Protein AF-A0A399EFF2-F1 (afdb_monomer)

Solvent-accessible surface area (backbone atoms only — not comparable to full-atom values): 6085 Å² total; per-residue (Å²): 109,69,69,62,49,58,54,42,32,74,74,69,67,53,76,82,76,47,75,67,51,52,51,50,52,52,50,36,36,52,52,14,25,51,48,13,40,55,48,14,71,79,56,47,36,68,76,64,93,51,70,68,56,54,53,51,49,52,68,50,39,54,59,28,32,56,49,13,44,51,50,22,64,75,65,75,45,66,76,63,41,35,50,43,12,24,53,27,16,56,60,36,21,65,74,38,64,47,76,76,78,94,76,82,88,79,83,81,129

Mean predicted aligned error: 9.52 Å

Secondary structure (DSSP, 8-state):
-HHHHHHHHHHH-PPPPPHHHHHHHHHHHHHHHHHHHHHHHHSPBPSS-SHHHHHHHHHHHHHHHHHHHHHHHHTT--TTHHHHHHHHHHHHHTTSBPPP---------

Foldseek 3Di:
DVVVCVVCCVPPVDDDQDPVNVVLLVVLLVQLLVLLLVLCVVVPAEPDDDPSNVVSLVVQQVVQLVVQVVSCVVVVDDPVSSVSSSVSSVVNNNPGHDDPPPPPPDPDD

Radius of gyration: 19.0 Å; Cα cont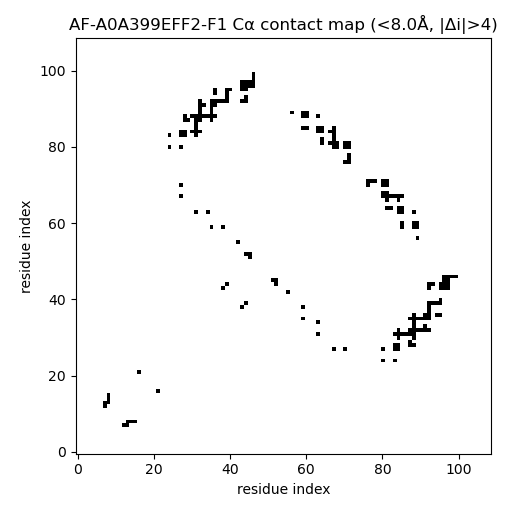acts (8 Å, |Δi|>4): 111; chains: 1; bounding box: 52×31×56 Å

Structure (mmCIF, N/CA/C/O backbone):
data_AF-A0A399EFF2-F1
#
_entry.id   AF-A0A399EFF2-F1
#
loop_
_atom_site.group_PDB
_atom_site.id
_atom_site.type_symbol
_atom_site.label_atom_id
_atom_site.label_alt_id
_atom_site.label_comp_id
_atom_site.label_asym_id
_atom_site.label_entity_id
_atom_site.label_seq_i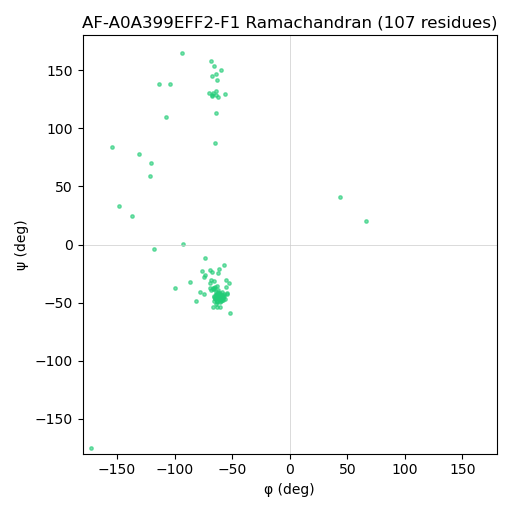d
_ato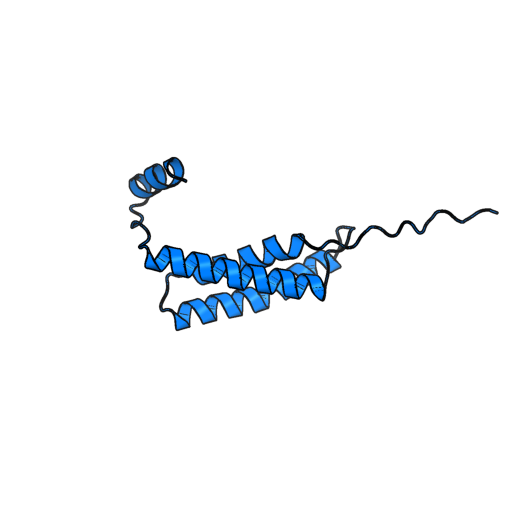m_site.pdbx_PDB_ins_code
_atom_site.Cartn_x
_atom_site.Cartn_y
_atom_site.Cartn_z
_atom_site.occupancy
_atom_site.B_iso_or_equiv
_atom_site.auth_seq_id
_atom_site.auth_comp_id
_atom_site.auth_asym_id
_atom_site.auth_atom_id
_atom_site.pdbx_PDB_model_num
ATOM 1 N N . MET A 1 1 ? 2.325 14.327 -12.962 1.00 59.16 1 MET A N 1
ATOM 2 C CA . MET A 1 1 ? 3.061 13.126 -13.420 1.00 59.16 1 MET A CA 1
ATOM 3 C C . MET A 1 1 ? 4.166 13.474 -14.403 1.00 59.16 1 MET A C 1
ATOM 5 O O . MET A 1 1 ? 5.306 13.231 -14.046 1.00 59.16 1 MET A O 1
ATOM 9 N N . PHE A 1 2 ? 3.875 14.109 -15.548 1.00 65.31 2 PHE A N 1
ATOM 10 C CA . PHE A 1 2 ? 4.895 14.501 -16.539 1.00 65.31 2 PHE A CA 1
ATOM 11 C C . PHE A 1 2 ? 6.057 15.296 -15.920 1.00 65.31 2 PHE A C 1
ATOM 13 O O . PHE A 1 2 ? 7.169 14.795 -15.893 1.00 65.31 2 PHE A O 1
ATOM 20 N N . LEU A 1 3 ? 5.779 16.446 -15.287 1.00 69.31 3 LEU A N 1
ATOM 21 C CA . LEU A 1 3 ? 6.816 17.307 -14.693 1.00 69.31 3 LEU A CA 1
ATOM 22 C C . LEU A 1 3 ? 7.701 16.600 -13.647 1.00 69.31 3 LEU A C 1
ATOM 24 O O . LEU A 1 3 ? 8.912 16.767 -13.651 1.00 69.31 3 LEU A O 1
ATOM 28 N N . PHE A 1 4 ? 7.098 15.794 -12.766 1.00 71.50 4 PHE A N 1
ATOM 29 C CA . PHE A 1 4 ? 7.820 15.023 -11.746 1.00 71.50 4 PHE A CA 1
ATOM 30 C C . PHE A 1 4 ? 8.785 14.014 -12.383 1.00 71.50 4 PHE A C 1
ATOM 32 O O . PHE A 1 4 ? 9.910 13.855 -11.918 1.00 71.50 4 PHE A O 1
ATOM 39 N N . TYR A 1 5 ? 8.361 13.373 -13.476 1.00 65.12 5 TYR A N 1
ATOM 40 C CA . TYR A 1 5 ? 9.160 12.379 -14.185 1.00 65.12 5 TYR A CA 1
ATOM 41 C C . TYR A 1 5 ? 10.288 13.005 -14.993 1.00 65.12 5 TYR A C 1
ATOM 43 O O . TYR A 1 5 ? 11.404 12.499 -14.955 1.00 65.12 5 TYR A O 1
ATOM 51 N N . THR A 1 6 ? 10.025 14.111 -15.694 1.00 68.81 6 THR A N 1
ATOM 52 C CA . THR A 1 6 ? 11.059 14.806 -16.467 1.00 68.81 6 THR A CA 1
ATOM 53 C C . THR A 1 6 ? 12.143 15.326 -15.531 1.00 68.81 6 THR A C 1
ATOM 55 O O . THR A 1 6 ? 13.323 15.090 -15.759 1.00 68.81 6 THR A O 1
ATOM 58 N N . VAL A 1 7 ? 11.752 15.953 -14.421 1.00 75.62 7 VAL A N 1
ATOM 59 C CA . VAL A 1 7 ? 12.705 16.462 -13.428 1.00 75.62 7 VAL A CA 1
ATOM 60 C C . VAL A 1 7 ? 13.473 15.317 -12.756 1.00 75.62 7 VAL A C 1
ATOM 62 O O . VAL A 1 7 ? 14.694 15.383 -12.665 1.00 75.62 7 VAL A O 1
ATOM 65 N N . GLY A 1 8 ? 12.796 14.239 -12.347 1.00 68.31 8 GLY A N 1
ATOM 66 C CA . GLY A 1 8 ? 13.443 13.076 -11.733 1.00 68.31 8 GLY A CA 1
ATOM 67 C C . GLY A 1 8 ? 14.412 12.358 -12.674 1.00 68.31 8 GLY A C 1
ATOM 68 O O . GLY A 1 8 ? 15.559 12.142 -12.311 1.00 68.31 8 GLY A O 1
ATOM 69 N N . HIS A 1 9 ? 13.997 12.056 -1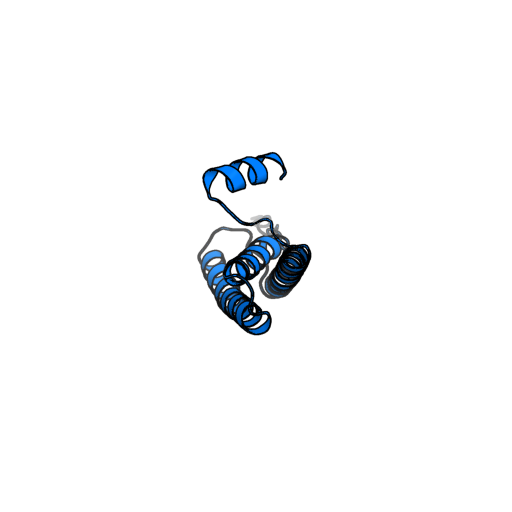3.907 1.00 70.31 9 HIS A N 1
ATOM 70 C CA . HIS A 1 9 ? 14.824 11.364 -14.901 1.00 70.31 9 HIS A CA 1
ATOM 71 C C . HIS A 1 9 ? 16.147 12.095 -15.166 1.00 70.31 9 HIS A C 1
ATOM 73 O O . HIS A 1 9 ? 17.207 11.473 -15.135 1.00 70.31 9 HIS A O 1
ATOM 79 N N . TYR A 1 10 ? 16.092 13.417 -15.363 1.00 69.94 10 TYR A N 1
ATOM 80 C CA . TYR A 1 10 ? 17.288 14.217 -15.631 1.00 69.94 10 TYR A CA 1
ATOM 81 C C . TYR A 1 10 ? 18.158 14.453 -14.388 1.00 69.94 10 TYR A C 1
ATOM 83 O O . TYR A 1 10 ? 19.368 14.605 -14.533 1.00 69.94 10 TYR A O 1
ATOM 91 N N . LEU A 1 11 ? 17.584 14.463 -13.178 1.00 75.94 11 LEU A N 1
ATOM 92 C CA . LEU A 1 11 ? 18.349 14.671 -11.940 1.00 75.94 11 LEU A CA 1
ATOM 93 C C . LEU A 1 11 ? 18.941 13.383 -11.353 1.00 75.94 11 LEU A C 1
ATOM 95 O O . LEU A 1 11 ? 20.000 13.439 -10.734 1.00 75.94 11 LEU A O 1
ATOM 99 N N . THR A 1 12 ? 18.276 12.235 -11.506 1.00 71.38 12 THR A N 1
ATOM 100 C CA . THR A 1 12 ? 18.664 10.975 -10.841 1.00 71.38 12 THR A CA 1
ATOM 101 C C . THR A 1 12 ? 19.046 9.856 -11.806 1.00 71.38 12 THR A C 1
ATOM 103 O O . THR A 1 12 ? 19.443 8.781 -11.357 1.00 71.38 12 THR A O 1
ATOM 106 N N . GLY A 1 13 ? 18.931 10.076 -13.121 1.00 66.50 13 GLY A N 1
ATOM 107 C CA . GLY A 1 13 ? 19.223 9.062 -14.138 1.00 66.50 13 GLY A CA 1
ATOM 108 C C . GLY A 1 13 ? 18.254 7.878 -14.110 1.00 66.50 13 GLY A C 1
ATOM 109 O O . GLY A 1 13 ? 18.588 6.793 -14.584 1.00 66.50 13 GLY A O 1
ATOM 110 N N . TRP A 1 14 ? 17.068 8.046 -13.518 1.00 69.31 14 TRP A N 1
ATOM 111 C CA . TRP A 1 14 ? 16.120 6.948 -13.357 1.00 69.31 14 TRP A CA 1
ATOM 112 C C . TRP A 1 14 ? 15.614 6.423 -14.703 1.00 69.31 14 TRP A C 1
ATOM 114 O O . TRP A 1 14 ? 15.126 7.214 -15.511 1.00 69.31 14 TRP A O 1
ATOM 124 N N . PRO A 1 15 ? 15.675 5.103 -14.956 1.00 70.69 15 PRO A N 1
ATOM 125 C CA . PRO A 1 15 ? 15.174 4.533 -16.197 1.00 70.69 15 PRO A CA 1
ATOM 126 C C . PRO A 1 15 ? 13.662 4.744 -16.314 1.00 70.69 15 PRO A C 1
ATOM 128 O O . PRO A 1 15 ? 12.935 4.723 -15.319 1.00 70.69 15 PRO A O 1
ATOM 131 N N . PHE A 1 16 ? 13.184 4.932 -17.545 1.00 70.69 16 PHE A N 1
ATOM 132 C CA . PHE A 1 16 ? 11.749 5.002 -17.798 1.00 70.69 16 PHE A CA 1
ATOM 133 C C . PHE A 1 16 ? 11.101 3.648 -17.458 1.00 70.69 16 PHE A C 1
ATOM 135 O O . PHE A 1 16 ? 11.615 2.611 -17.886 1.00 70.69 16 PHE A O 1
ATOM 142 N N . PRO A 1 17 ? 9.988 3.628 -16.703 1.00 75.31 17 PRO A N 1
ATOM 143 C CA . PRO A 1 17 ? 9.327 2.401 -16.309 1.00 75.31 17 PRO A CA 1
ATOM 144 C C . PRO A 1 17 ? 8.740 1.777 -17.566 1.00 75.31 17 PRO A C 1
ATOM 146 O O . PRO A 1 17 ? 8.045 2.441 -18.343 1.00 75.31 17 PRO A O 1
ATOM 149 N N . THR A 1 18 ? 9.031 0.501 -17.782 1.00 84.25 18 THR A N 1
ATOM 150 C CA . THR A 1 18 ? 8.486 -0.205 -18.937 1.00 84.25 18 THR A CA 1
ATOM 151 C C . THR A 1 18 ? 6.970 -0.373 -18.771 1.00 84.25 18 THR A C 1
ATOM 153 O O . THR A 1 18 ? 6.466 -0.366 -17.642 1.00 84.25 18 THR A O 1
ATOM 156 N N . PRO A 1 19 ? 6.200 -0.577 -19.856 1.00 85.12 19 PRO A N 1
ATOM 157 C CA . PRO A 1 19 ? 4.773 -0.891 -19.740 1.00 85.12 19 PRO A CA 1
ATOM 158 C C . PRO A 1 19 ? 4.493 -2.078 -18.803 1.00 85.12 19 PRO A C 1
ATOM 160 O O . PRO A 1 19 ? 3.496 -2.089 -18.083 1.00 85.12 19 PRO A O 1
ATOM 163 N N . LEU A 1 20 ? 5.411 -3.049 -18.756 1.00 85.62 20 LEU A N 1
ATOM 164 C CA . LEU A 1 20 ? 5.340 -4.180 -17.837 1.00 85.62 20 LEU A CA 1
ATOM 165 C C . LEU A 1 20 ? 5.508 -3.751 -16.371 1.00 85.62 20 LEU A C 1
ATOM 167 O O . LEU A 1 20 ? 4.807 -4.265 -15.502 1.00 85.62 20 LEU A O 1
ATOM 171 N N . ASP A 1 21 ? 6.387 -2.791 -16.083 1.00 83.88 21 ASP A N 1
ATOM 172 C CA . ASP A 1 21 ? 6.547 -2.246 -14.731 1.00 83.88 21 ASP A CA 1
ATOM 173 C C . ASP A 1 21 ? 5.305 -1.480 -14.286 1.00 83.88 21 ASP A C 1
ATOM 175 O O . ASP A 1 21 ? 4.881 -1.619 -13.141 1.00 83.88 21 ASP A O 1
ATOM 179 N N . LEU A 1 22 ? 4.660 -0.745 -15.195 1.00 87.00 22 LEU A N 1
ATOM 180 C CA . LEU A 1 22 ? 3.382 -0.092 -14.910 1.00 87.00 22 LEU A CA 1
ATOM 181 C C . LEU A 1 22 ? 2.291 -1.113 -14.561 1.00 87.00 22 LEU A C 1
ATOM 183 O O . LEU A 1 22 ? 1.564 -0.910 -13.589 1.00 87.00 22 LEU A O 1
ATOM 187 N N . LEU A 1 23 ? 2.209 -2.231 -15.291 1.00 88.75 23 LEU A N 1
ATOM 188 C CA . LEU A 1 23 ? 1.279 -3.321 -14.973 1.00 88.75 23 LEU A CA 1
ATOM 189 C C . LEU A 1 23 ? 1.588 -3.965 -13.617 1.00 88.75 23 LEU A C 1
ATOM 191 O O . LEU A 1 23 ? 0.674 -4.197 -12.823 1.00 88.75 23 LEU A O 1
ATOM 195 N N . ARG A 1 24 ? 2.868 -4.204 -13.311 1.00 87.75 24 ARG A N 1
ATOM 196 C CA . ARG A 1 24 ? 3.301 -4.724 -12.004 1.00 87.75 24 ARG A CA 1
ATOM 197 C C . ARG A 1 24 ? 2.914 -3.769 -10.877 1.00 87.75 24 ARG A C 1
ATOM 199 O O . ARG A 1 24 ? 2.317 -4.205 -9.897 1.00 87.75 24 ARG A O 1
ATOM 206 N N . ILE A 1 25 ? 3.169 -2.472 -11.034 1.00 88.94 25 ILE A N 1
ATOM 207 C CA . ILE A 1 25 ? 2.777 -1.445 -10.060 1.00 88.94 25 ILE A CA 1
ATOM 208 C C . ILE A 1 25 ? 1.257 -1.426 -9.890 1.00 88.94 25 ILE A C 1
ATOM 210 O O . ILE A 1 25 ? 0.778 -1.474 -8.760 1.00 88.94 25 ILE A O 1
ATOM 214 N N . ALA A 1 26 ? 0.494 -1.415 -10.986 1.00 90.88 26 ALA A N 1
ATOM 215 C CA . ALA A 1 26 ? -0.965 -1.435 -10.935 1.00 90.88 26 ALA A CA 1
ATOM 216 C C . ALA A 1 26 ? -1.485 -2.672 -10.186 1.00 90.88 26 ALA A C 1
ATOM 218 O O . ALA A 1 26 ? -2.308 -2.541 -9.281 1.00 90.88 26 ALA A O 1
ATOM 219 N N . SER A 1 27 ? -0.952 -3.861 -10.486 1.00 91.06 27 SER A N 1
ATOM 220 C CA . SER A 1 27 ? -1.314 -5.087 -9.768 1.00 91.06 27 SER A CA 1
ATOM 221 C C . SER A 1 27 ? -0.968 -5.017 -8.278 1.00 91.06 27 SER A C 1
ATOM 223 O O . SER A 1 27 ? -1.797 -5.374 -7.447 1.00 91.06 27 SER A O 1
ATOM 225 N N . ALA A 1 28 ? 0.201 -4.485 -7.914 1.00 91.69 28 ALA A N 1
ATOM 226 C CA . ALA A 1 28 ? 0.620 -4.343 -6.524 1.00 91.69 28 ALA A CA 1
ATOM 227 C C . ALA A 1 28 ? -0.263 -3.353 -5.754 1.00 91.69 28 ALA A C 1
ATOM 229 O O . ALA A 1 28 ? -0.612 -3.601 -4.599 1.00 91.69 28 ALA A O 1
ATOM 230 N N . VAL A 1 29 ? -0.679 -2.262 -6.404 1.00 93.88 29 VAL A N 1
ATOM 231 C CA . VAL A 1 29 ? -1.635 -1.305 -5.839 1.00 93.88 29 VAL A CA 1
ATOM 232 C C . VAL A 1 29 ? -2.986 -1.973 -5.608 1.00 93.88 29 VAL A C 1
ATOM 234 O O . VAL A 1 29 ? -3.533 -1.815 -4.519 1.00 93.88 29 VAL A O 1
ATOM 237 N N . LEU A 1 30 ? -3.502 -2.744 -6.571 1.00 95.00 30 LEU A N 1
ATOM 238 C CA . LEU A 1 30 ? -4.774 -3.461 -6.427 1.00 95.00 30 LEU A CA 1
ATOM 239 C C . LEU A 1 30 ? -4.715 -4.523 -5.326 1.00 95.00 30 LEU A C 1
ATOM 241 O O . LEU A 1 30 ? -5.631 -4.602 -4.511 1.00 95.00 30 LEU A O 1
ATOM 245 N N . VAL A 1 31 ? -3.632 -5.297 -5.259 1.00 94.38 31 VAL A N 1
ATOM 246 C CA . VAL A 1 31 ? -3.423 -6.321 -4.225 1.00 94.38 31 VAL A CA 1
ATOM 247 C C . VAL A 1 31 ? -3.317 -5.684 -2.841 1.00 94.38 31 VAL A C 1
ATOM 249 O O . VAL A 1 31 ? -4.048 -6.072 -1.931 1.00 94.38 31 VAL A O 1
ATOM 252 N N . GLY 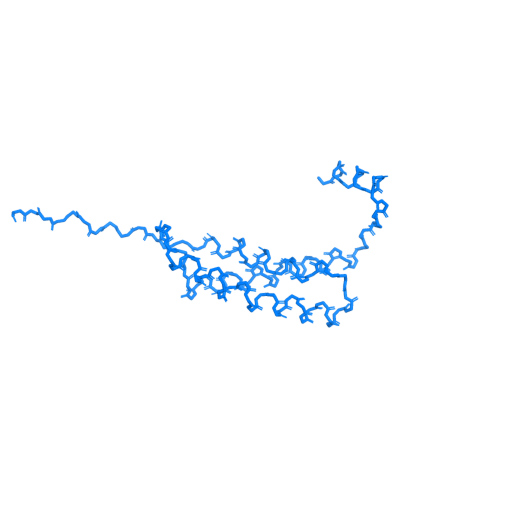A 1 32 ? -2.459 -4.671 -2.682 1.00 94.94 32 GLY A N 1
ATOM 253 C CA . GLY A 1 32 ? -2.329 -3.941 -1.422 1.00 94.94 32 GLY A CA 1
ATOM 254 C C . GLY A 1 32 ? -3.646 -3.278 -1.021 1.00 94.94 32 GLY A C 1
ATOM 255 O O . GLY A 1 32 ? -4.106 -3.439 0.104 1.00 94.94 32 GLY A O 1
ATOM 256 N N . GLY A 1 33 ? -4.307 -2.614 -1.967 1.00 95.19 33 GLY A N 1
ATOM 257 C CA . GLY A 1 33 ? -5.585 -1.940 -1.757 1.00 95.19 33 GLY A CA 1
ATOM 258 C C . GLY A 1 33 ? -6.690 -2.904 -1.328 1.00 95.19 33 GLY A C 1
ATOM 259 O O . GLY A 1 33 ? -7.391 -2.666 -0.347 1.00 95.19 33 GLY A O 1
ATOM 260 N N . GLY A 1 34 ? -6.809 -4.038 -2.019 1.00 95.75 34 GLY A N 1
ATOM 261 C CA . GLY A 1 34 ? -7.757 -5.096 -1.680 1.00 95.75 34 GLY A CA 1
ATOM 262 C C . GLY A 1 34 ? -7.500 -5.680 -0.292 1.00 95.75 34 GLY A C 1
ATOM 263 O O . GLY A 1 34 ? -8.435 -5.846 0.490 1.00 95.75 34 GLY A O 1
ATOM 264 N N . MET A 1 35 ? -6.233 -5.914 0.055 1.00 95.00 35 MET A N 1
ATOM 265 C CA . MET A 1 35 ? -5.844 -6.368 1.388 1.00 95.00 35 MET A CA 1
ATOM 266 C C . MET A 1 35 ? -6.214 -5.349 2.474 1.00 95.00 35 MET A C 1
ATOM 268 O O . MET A 1 35 ? -6.772 -5.732 3.502 1.00 95.00 35 MET A O 1
ATOM 272 N N . GLY A 1 36 ? -5.939 -4.062 2.260 1.00 93.88 36 GLY A N 1
ATOM 273 C CA . GLY A 1 36 ? -6.270 -3.008 3.219 1.00 93.88 36 GLY A CA 1
ATOM 274 C C . GLY A 1 36 ? -7.775 -2.815 3.406 1.00 93.88 36 GLY A C 1
ATOM 275 O O . GLY A 1 36 ? -8.231 -2.639 4.539 1.00 93.88 36 GLY A O 1
ATOM 276 N N . LEU A 1 37 ? -8.559 -2.931 2.330 1.00 93.75 37 LEU A N 1
ATOM 277 C CA . LEU A 1 37 ? -10.024 -2.950 2.394 1.00 93.75 37 LEU A CA 1
ATOM 278 C C . LEU A 1 37 ? -10.543 -4.161 3.173 1.00 93.75 37 LEU A C 1
ATOM 280 O O . LEU A 1 37 ? -11.363 -3.996 4.078 1.00 93.75 37 LEU A O 1
ATOM 284 N N . ALA A 1 38 ? -10.046 -5.361 2.860 1.00 93.62 38 ALA A N 1
ATOM 285 C CA . ALA A 1 38 ? -10.420 -6.584 3.563 1.00 93.62 38 ALA A CA 1
ATOM 286 C C . ALA A 1 38 ? -10.085 -6.475 5.055 1.00 93.62 38 ALA A C 1
ATOM 288 O O . ALA A 1 38 ? -10.945 -6.700 5.904 1.00 93.62 38 ALA A O 1
ATOM 289 N N . PHE A 1 39 ? -8.873 -6.026 5.385 1.00 92.44 39 PHE A N 1
ATOM 290 C CA . PHE A 1 39 ? -8.458 -5.793 6.762 1.00 92.44 39 PHE A CA 1
ATOM 291 C C . PHE A 1 39 ? -9.364 -4.780 7.466 1.00 92.44 39 PHE A C 1
ATOM 293 O O . PHE A 1 39 ? -9.797 -5.024 8.587 1.00 92.44 39 PHE A O 1
ATOM 300 N N . SER A 1 40 ? -9.711 -3.671 6.810 1.00 90.38 40 SER A N 1
ATOM 301 C CA . SER A 1 40 ? -10.586 -2.656 7.402 1.00 90.38 40 SER A CA 1
ATOM 302 C C . SER A 1 40 ? -12.031 -3.129 7.576 1.00 90.38 40 SER A C 1
ATOM 304 O O . SER A 1 40 ? -12.750 -2.627 8.438 1.00 90.38 40 SER A O 1
ATOM 306 N N . ARG A 1 41 ? -12.464 -4.151 6.827 1.00 88.06 41 ARG A N 1
ATOM 307 C CA . ARG A 1 41 ? -13.752 -4.807 7.074 1.00 88.06 41 ARG A CA 1
ATOM 308 C C . ARG A 1 41 ? -13.753 -5.587 8.389 1.00 88.06 41 ARG A C 1
ATOM 310 O O . ARG A 1 41 ? -14.762 -5.547 9.092 1.00 88.06 41 ARG A O 1
ATOM 317 N N . PHE A 1 42 ? -12.650 -6.262 8.713 1.00 88.69 42 PHE A N 1
ATOM 318 C CA . PHE A 1 42 ? -12.482 -6.996 9.973 1.00 88.69 42 PHE A CA 1
ATOM 319 C C . PHE A 1 42 ? -12.158 -6.065 11.150 1.00 88.69 42 PHE A C 1
ATOM 321 O O . PHE A 1 42 ? -12.703 -6.233 12.239 1.00 88.69 42 PHE A O 1
ATOM 328 N N . TRP A 1 43 ? -11.308 -5.061 10.924 1.00 88.69 43 TRP A N 1
ATOM 329 C CA . TRP A 1 43 ? -10.855 -4.098 11.925 1.00 88.69 43 TRP A CA 1
ATOM 330 C C . TRP A 1 43 ? -10.992 -2.654 11.410 1.00 88.69 43 TRP A C 1
ATOM 332 O O . TRP A 1 43 ? -10.005 -2.026 10.997 1.00 88.69 43 TRP A O 1
ATOM 342 N N . PRO A 1 44 ? -12.215 -2.094 11.421 1.00 87.56 44 PRO A N 1
ATOM 343 C CA . PRO A 1 44 ? -12.464 -0.751 10.908 1.00 87.56 44 PRO A CA 1
ATOM 344 C C . PRO A 1 44 ? -11.768 0.317 11.749 1.00 87.56 44 PRO A C 1
ATOM 346 O O . PRO A 1 44 ? -11.489 0.114 12.936 1.00 87.56 44 PRO A O 1
ATOM 349 N N . LEU A 1 45 ? -11.468 1.456 11.120 1.00 84.62 45 LEU A N 1
ATOM 350 C CA . LEU A 1 45 ? -10.704 2.526 11.756 1.00 84.62 45 LEU A CA 1
ATOM 351 C C . LEU A 1 45 ? -11.476 3.081 12.973 1.00 84.62 45 LEU A C 1
ATOM 353 O O . LEU A 1 45 ? -12.645 3.452 12.817 1.00 84.62 45 LEU A O 1
ATOM 357 N N . PRO A 1 46 ? -10.859 3.142 14.168 1.00 83.81 46 PRO A N 1
ATOM 358 C CA . PRO A 1 46 ? -11.502 3.725 15.338 1.00 83.81 46 PRO A CA 1
ATOM 359 C C . PRO A 1 46 ? -11.696 5.242 15.146 1.00 83.81 46 PRO A C 1
ATOM 361 O O . PRO A 1 46 ? -10.844 5.893 14.534 1.00 83.81 46 PRO A O 1
ATOM 364 N N . PRO A 1 47 ? -12.792 5.822 15.670 1.00 80.06 47 PRO A N 1
ATOM 365 C CA . PRO A 1 47 ? -13.112 7.239 15.485 1.00 80.06 47 PRO A CA 1
ATOM 366 C C . PRO A 1 47 ? -12.202 8.157 16.311 1.00 80.06 47 PRO A C 1
ATOM 368 O O . PRO A 1 47 ? -11.981 9.306 15.939 1.00 80.06 47 PRO A O 1
ATOM 371 N N . GLN A 1 48 ? -11.655 7.654 17.421 1.00 83.44 48 GLN A N 1
ATOM 372 C CA . GLN A 1 48 ? -10.734 8.392 18.276 1.00 83.44 48 GLN A CA 1
ATOM 373 C C . GLN A 1 48 ? -9.292 7.910 18.058 1.00 83.44 48 GLN A C 1
ATOM 375 O O . GLN A 1 48 ? -9.051 6.702 17.955 1.00 83.44 48 GLN A O 1
ATOM 380 N N . PRO A 1 49 ? -8.310 8.825 17.992 1.00 79.44 49 PRO A N 1
ATOM 381 C CA . PRO A 1 49 ? -6.907 8.442 17.993 1.00 79.44 49 PRO A CA 1
ATOM 382 C C . PRO A 1 49 ? -6.539 7.825 19.350 1.00 79.44 49 PRO A C 1
ATOM 384 O O . PRO A 1 49 ? -6.820 8.394 20.399 1.00 79.44 49 PRO A O 1
ATOM 387 N N . GLY A 1 50 ? -5.896 6.658 19.330 1.00 88.06 50 GLY A N 1
ATOM 388 C CA . GLY A 1 50 ? -5.482 5.942 20.535 1.00 88.06 50 GLY A CA 1
ATOM 389 C C . GLY A 1 50 ? -4.609 4.732 20.211 1.00 88.06 50 GLY A C 1
ATOM 390 O O . GLY A 1 50 ? -4.281 4.490 19.045 1.00 88.06 50 GLY A O 1
ATOM 391 N N . PHE A 1 51 ? -4.257 3.953 21.236 1.00 89.19 51 PHE A N 1
ATOM 392 C CA . PHE A 1 51 ? -3.405 2.765 21.093 1.00 89.19 51 PHE A CA 1
ATOM 393 C C . PHE A 1 51 ? -3.945 1.758 20.071 1.00 89.19 51 PHE A C 1
ATOM 395 O O . PHE A 1 51 ? -3.165 1.210 19.296 1.00 89.19 51 PHE A O 1
ATOM 402 N N . GLU A 1 52 ? -5.267 1.577 19.984 1.00 88.81 52 GLU A N 1
ATOM 403 C CA . GLU A 1 52 ? -5.893 0.708 18.977 1.00 88.81 52 GLU A CA 1
ATOM 404 C C . GLU A 1 52 ? -5.461 1.079 17.550 1.00 88.81 52 GLU A C 1
ATOM 406 O O . GLU A 1 52 ? -5.133 0.202 16.753 1.00 88.81 52 GLU A O 1
ATOM 411 N N . ARG A 1 53 ? -5.380 2.378 17.227 1.00 86.19 53 ARG A N 1
ATOM 412 C CA . ARG A 1 53 ? -4.960 2.847 15.899 1.00 86.19 53 ARG A CA 1
ATOM 413 C C . ARG A 1 53 ? -3.505 2.486 15.603 1.00 86.19 53 ARG A C 1
ATOM 415 O O . ARG A 1 53 ? -3.190 2.152 14.465 1.00 86.19 53 ARG A O 1
ATOM 422 N N . ILE A 1 54 ? -2.640 2.539 16.615 1.00 89.12 54 ILE A N 1
ATOM 423 C CA . ILE A 1 54 ? -1.222 2.184 16.500 1.00 89.12 54 ILE A CA 1
ATOM 424 C C . ILE A 1 54 ? -1.093 0.685 16.224 1.00 89.12 54 ILE A C 1
ATOM 426 O O . ILE A 1 54 ? -0.511 0.299 15.211 1.00 89.12 54 ILE A O 1
ATOM 430 N N . PHE A 1 55 ? -1.703 -0.158 17.062 1.00 91.50 55 PHE A N 1
ATOM 431 C CA . PHE A 1 55 ? -1.688 -1.611 16.872 1.00 91.50 55 PHE A CA 1
ATOM 432 C C . PHE A 1 55 ? -2.267 -2.008 15.518 1.00 91.50 55 PHE A C 1
ATOM 434 O O . PHE A 1 55 ? -1.659 -2.796 14.800 1.00 91.50 55 PHE A O 1
ATOM 441 N N . ARG A 1 56 ? -3.383 -1.396 15.117 1.00 91.69 56 ARG A N 1
ATOM 442 C CA . ARG A 1 56 ? -3.995 -1.616 13.806 1.00 91.69 56 ARG A CA 1
ATOM 443 C C . ARG A 1 56 ? -3.012 -1.377 12.656 1.00 91.69 56 ARG A C 1
ATOM 445 O O . ARG A 1 56 ? -2.985 -2.165 11.718 1.00 91.69 56 ARG A O 1
ATOM 452 N N . ILE A 1 57 ? -2.203 -0.317 12.724 1.00 90.75 57 ILE A N 1
ATOM 453 C CA . ILE A 1 57 ? -1.179 -0.031 11.708 1.00 90.75 57 ILE A CA 1
ATOM 454 C C . ILE A 1 57 ? -0.107 -1.124 11.707 1.00 90.75 57 ILE A C 1
ATOM 456 O O . ILE A 1 57 ? 0.210 -1.638 10.638 1.00 90.75 57 ILE A O 1
ATOM 460 N N . PHE A 1 58 ? 0.409 -1.526 12.871 1.00 91.94 58 PHE A N 1
ATOM 461 C CA . PHE A 1 58 ? 1.401 -2.604 12.955 1.00 91.94 58 PHE A CA 1
ATOM 462 C C . PHE A 1 58 ? 0.867 -3.928 12.390 1.00 91.94 58 PHE A C 1
ATOM 464 O O . PHE A 1 58 ? 1.516 -4.535 11.540 1.00 91.94 58 PHE A O 1
ATOM 471 N N . PHE A 1 59 ? -0.336 -4.339 12.794 1.00 94.06 59 PHE A N 1
ATOM 472 C CA . PHE A 1 59 ? -0.963 -5.580 12.330 1.00 94.06 59 PHE A CA 1
ATOM 473 C C . PHE A 1 59 ? -1.358 -5.557 10.853 1.00 94.06 59 PHE A C 1
ATOM 475 O O . PHE A 1 59 ? -1.455 -6.618 10.247 1.00 94.06 59 PHE A O 1
ATOM 482 N N . LEU A 1 60 ? -1.568 -4.380 10.263 1.00 93.44 60 LEU A N 1
ATOM 483 C CA . LEU A 1 60 ? -1.805 -4.242 8.829 1.00 93.44 60 LEU A CA 1
ATOM 484 C C . LEU A 1 60 ? -0.497 -4.257 8.031 1.00 93.44 60 LEU A C 1
ATOM 486 O O . LEU A 1 60 ? -0.383 -4.967 7.033 1.00 93.44 60 LEU A O 1
ATOM 490 N N . LEU A 1 61 ? 0.484 -3.456 8.452 1.00 93.94 61 LEU A N 1
ATOM 491 C CA . LEU A 1 61 ? 1.722 -3.264 7.701 1.00 93.94 61 LEU A CA 1
ATOM 492 C C . LEU A 1 61 ? 2.586 -4.519 7.693 1.00 93.94 61 LEU A C 1
ATOM 494 O O . LEU A 1 61 ? 3.187 -4.816 6.668 1.00 93.94 61 LEU A O 1
ATOM 498 N N . LEU A 1 62 ? 2.639 -5.270 8.793 1.00 94.00 62 LEU A N 1
ATOM 499 C CA . LEU A 1 62 ? 3.489 -6.456 8.900 1.00 94.00 62 LEU A CA 1
ATOM 500 C C . LEU A 1 62 ? 3.139 -7.540 7.858 1.00 94.00 62 LEU A C 1
ATOM 502 O O . LEU A 1 62 ? 4.018 -7.911 7.079 1.00 94.00 62 LEU A O 1
ATOM 506 N N . PRO A 1 63 ? 1.878 -8.003 7.735 1.00 92.25 63 PRO A N 1
ATOM 507 C CA . PRO A 1 63 ? 1.512 -8.936 6.675 1.00 92.25 63 PRO A CA 1
ATOM 508 C C . PRO A 1 63 ? 1.564 -8.290 5.283 1.00 92.25 63 PRO A C 1
ATOM 510 O O . PRO A 1 63 ? 1.879 -8.980 4.316 1.00 92.25 63 PRO A O 1
ATOM 513 N N . ALA A 1 64 ? 1.311 -6.980 5.152 1.00 93.31 64 ALA A N 1
ATOM 514 C CA . ALA A 1 64 ? 1.394 -6.306 3.855 1.00 93.31 64 ALA A CA 1
ATOM 515 C C . ALA A 1 64 ? 2.843 -6.205 3.345 1.00 93.31 64 ALA A C 1
ATOM 517 O O . ALA A 1 64 ? 3.084 -6.314 2.143 1.00 93.31 64 ALA A O 1
ATOM 518 N N . LEU A 1 65 ? 3.813 -6.053 4.251 1.00 93.44 65 LEU A N 1
ATOM 519 C CA . LEU A 1 65 ? 5.244 -6.110 3.953 1.00 93.44 65 LEU A CA 1
ATOM 520 C C . LEU A 1 65 ? 5.650 -7.510 3.510 1.00 93.44 65 LEU A C 1
ATOM 522 O O . LEU A 1 65 ? 6.279 -7.648 2.464 1.00 93.44 65 LEU A O 1
ATOM 526 N N . VAL A 1 66 ? 5.246 -8.545 4.253 1.00 94.00 66 VAL A N 1
ATOM 527 C CA . VAL A 1 66 ? 5.512 -9.943 3.874 1.00 94.00 66 VAL A CA 1
ATOM 528 C C . VAL A 1 66 ? 4.945 -10.243 2.484 1.00 94.00 66 VAL A C 1
ATOM 530 O O . VAL A 1 66 ? 5.645 -10.805 1.643 1.00 94.00 66 VAL A O 1
ATOM 533 N N . LEU A 1 67 ? 3.715 -9.804 2.206 1.00 92.12 67 LEU A N 1
ATOM 534 C CA . LEU A 1 67 ? 3.091 -9.955 0.894 1.00 92.12 67 LEU A CA 1
ATOM 535 C C . LEU A 1 67 ? 3.854 -9.189 -0.199 1.00 92.12 67 LEU A C 1
ATOM 537 O O . LEU A 1 67 ? 4.127 -9.749 -1.258 1.00 92.12 67 LEU A O 1
ATOM 541 N N . GLY A 1 68 ? 4.237 -7.935 0.059 1.00 90.31 68 GLY A N 1
ATOM 542 C CA . GLY A 1 68 ? 5.010 -7.114 -0.876 1.00 90.31 68 GLY A CA 1
ATOM 543 C C . GLY A 1 68 ? 6.361 -7.735 -1.236 1.00 90.31 68 GLY A C 1
ATOM 544 O O . GLY A 1 68 ? 6.714 -7.796 -2.414 1.00 90.31 68 GLY A O 1
ATOM 545 N N . TYR A 1 69 ? 7.079 -8.262 -0.244 1.00 91.44 69 TYR A N 1
ATOM 546 C CA . TYR A 1 69 ? 8.316 -9.016 -0.461 1.00 91.44 69 TYR A CA 1
ATOM 547 C C . TYR A 1 69 ? 8.074 -10.313 -1.238 1.00 91.44 69 TYR A C 1
ATOM 549 O O . TYR A 1 69 ? 8.819 -10.614 -2.169 1.00 91.44 69 TYR A O 1
ATOM 557 N N . GLY A 1 70 ? 7.017 -11.059 -0.910 1.00 90.50 70 GLY A N 1
ATOM 558 C CA . GLY A 1 70 ? 6.640 -12.269 -1.641 1.00 90.50 70 GLY A CA 1
ATOM 559 C C . GLY A 1 70 ? 6.383 -11.994 -3.125 1.00 90.50 70 GLY A C 1
ATOM 560 O O . GLY A 1 70 ? 6.954 -12.665 -3.983 1.00 90.50 70 GLY A O 1
ATOM 561 N N . LEU A 1 71 ? 5.600 -10.957 -3.443 1.00 86.94 71 LEU A N 1
ATOM 562 C CA . LEU A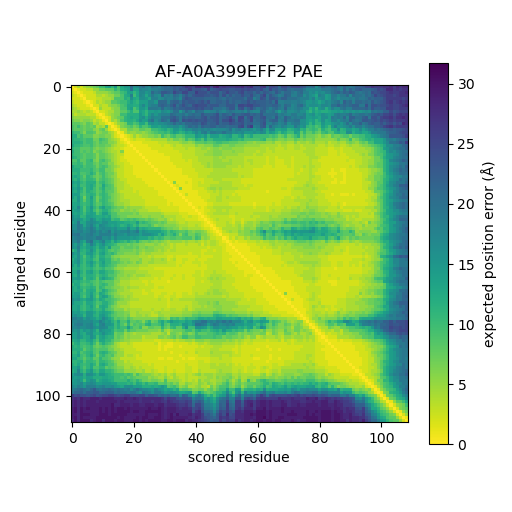 1 71 ? 5.382 -10.524 -4.828 1.00 86.94 71 LEU A CA 1
ATOM 563 C C . LEU A 1 71 ? 6.686 -10.100 -5.511 1.00 86.94 71 LEU A C 1
ATOM 565 O O . LEU A 1 71 ? 6.906 -10.443 -6.672 1.00 86.94 71 LEU A O 1
ATOM 569 N N . GLN A 1 72 ? 7.555 -9.371 -4.810 1.00 89.00 72 GLN A N 1
ATOM 570 C CA . GLN A 1 72 ? 8.839 -8.950 -5.364 1.00 89.00 72 GLN A CA 1
ATOM 571 C C . GLN A 1 72 ? 9.686 -10.152 -5.805 1.00 89.00 72 GLN A C 1
ATOM 573 O O . GLN A 1 72 ? 10.226 -10.136 -6.914 1.00 89.00 72 GLN A O 1
ATOM 578 N N . LEU A 1 73 ? 9.760 -11.194 -4.971 1.00 89.25 73 LEU A N 1
ATOM 579 C CA . LEU A 1 73 ? 10.487 -12.427 -5.281 1.00 89.25 73 LEU A CA 1
ATOM 580 C C . LEU A 1 73 ? 9.846 -13.187 -6.450 1.00 89.25 73 LEU A C 1
ATOM 582 O O . LEU A 1 73 ? 10.551 -13.595 -7.370 1.00 89.25 73 LEU A O 1
ATOM 586 N N . LEU A 1 74 ? 8.515 -13.321 -6.460 1.00 87.50 74 LEU A N 1
ATOM 587 C CA . LEU A 1 74 ? 7.782 -14.032 -7.515 1.00 87.50 74 LEU A CA 1
ATOM 588 C C . LEU A 1 74 ? 7.941 -13.382 -8.892 1.00 87.50 74 LEU A C 1
ATOM 590 O O . LEU A 1 74 ? 8.104 -14.077 -9.892 1.00 87.50 74 LEU A O 1
ATOM 594 N N . PHE A 1 75 ? 7.907 -12.051 -8.956 1.00 82.69 75 PHE A N 1
ATOM 595 C CA . PHE A 1 75 ? 7.986 -11.321 -10.222 1.00 82.69 75 PHE A CA 1
ATOM 596 C C . PHE A 1 75 ? 9.410 -10.922 -10.617 1.00 82.69 75 PHE A C 1
ATOM 598 O O . PHE A 1 75 ? 9.571 -10.272 -11.655 1.00 82.69 75 PHE A O 1
ATOM 605 N N . SER A 1 76 ? 10.422 -11.280 -9.806 1.00 80.62 76 SER A N 1
ATOM 606 C CA . SER A 1 76 ? 11.803 -10.778 -9.930 1.00 80.62 76 SER A CA 1
ATOM 607 C C . SER A 1 76 ? 11.820 -9.267 -10.184 1.00 80.62 76 SER A C 1
ATOM 609 O O . SER A 1 76 ? 12.513 -8.753 -11.063 1.00 80.62 76 SER A O 1
ATOM 611 N N . ALA A 1 77 ? 10.934 -8.567 -9.480 1.00 72.38 77 ALA A N 1
ATOM 612 C CA . ALA A 1 77 ? 10.613 -7.181 -9.751 1.00 72.38 77 ALA A CA 1
ATOM 613 C C . ALA A 1 77 ? 11.466 -6.248 -8.894 1.00 72.38 77 ALA A C 1
ATOM 615 O O . ALA A 1 77 ? 12.075 -6.644 -7.899 1.00 72.38 77 ALA A O 1
ATOM 616 N N . ASN A 1 78 ? 11.482 -4.977 -9.288 1.00 68.31 78 ASN A N 1
ATOM 617 C CA . ASN A 1 78 ? 12.222 -3.950 -8.576 1.00 68.31 78 ASN A CA 1
ATOM 618 C C . ASN A 1 78 ? 11.74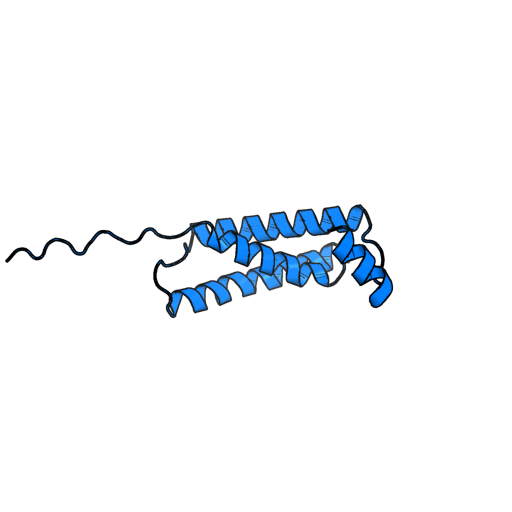1 -3.824 -7.114 1.00 68.31 78 ASN A C 1
ATOM 620 O O . ASN A 1 78 ? 10.559 -4.018 -6.806 1.00 68.31 78 ASN A O 1
ATOM 624 N N . GLN A 1 79 ? 12.657 -3.435 -6.225 1.00 70.25 79 GLN A N 1
ATOM 625 C CA . GLN A 1 79 ? 12.467 -3.353 -4.772 1.00 70.25 79 GLN A CA 1
ATOM 626 C C . GLN A 1 79 ? 11.305 -2.442 -4.350 1.00 70.25 79 GLN A C 1
ATOM 628 O O . GLN A 1 79 ? 10.767 -2.579 -3.254 1.00 70.25 79 GLN A O 1
ATOM 633 N N . ALA A 1 80 ? 10.843 -1.576 -5.253 1.00 77.44 80 ALA A N 1
ATOM 634 C CA . ALA A 1 80 ? 9.677 -0.723 -5.072 1.00 77.44 80 ALA A CA 1
ATOM 635 C C . ALA A 1 80 ? 8.385 -1.487 -4.714 1.00 77.44 80 ALA A C 1
ATOM 637 O O . ALA A 1 80 ? 7.559 -0.946 -3.977 1.00 77.44 80 ALA A O 1
ATOM 638 N N . LEU A 1 81 ? 8.195 -2.735 -5.172 1.00 75.12 81 LEU A N 1
ATOM 639 C CA . LEU A 1 81 ? 6.966 -3.491 -4.870 1.00 75.12 81 LEU A CA 1
ATOM 640 C C . LEU A 1 81 ? 6.784 -3.758 -3.369 1.00 75.12 81 LEU A C 1
ATOM 642 O O . LEU A 1 81 ? 5.658 -3.685 -2.873 1.00 75.12 81 LEU A O 1
ATOM 646 N N . SER A 1 82 ? 7.885 -3.986 -2.645 1.00 83.25 82 SER A N 1
ATOM 647 C CA . SER A 1 82 ? 7.869 -4.199 -1.192 1.00 83.25 82 SER A CA 1
ATOM 648 C C . SER A 1 82 ? 7.328 -3.001 -0.409 1.00 83.25 82 SER A C 1
ATOM 650 O O . SER A 1 82 ? 6.848 -3.178 0.705 1.00 83.25 82 SER A O 1
ATOM 652 N N . LEU A 1 83 ? 7.349 -1.799 -0.998 1.00 87.19 83 LEU A N 1
ATOM 653 C CA . LEU A 1 83 ? 6.821 -0.571 -0.401 1.00 87.19 83 LEU A CA 1
ATOM 654 C C . LEU A 1 83 ? 5.424 -0.225 -0.925 1.00 87.19 83 LEU A C 1
ATOM 656 O O . LEU A 1 83 ? 4.572 0.223 -0.158 1.00 87.19 83 LEU A O 1
ATOM 660 N N . ILE A 1 84 ? 5.162 -0.463 -2.214 1.00 91.38 84 ILE A N 1
ATOM 661 C CA . ILE A 1 84 ? 3.877 -0.140 -2.852 1.00 91.38 84 ILE A CA 1
ATOM 662 C C . ILE A 1 84 ? 2.725 -0.921 -2.209 1.00 91.38 84 ILE A C 1
ATOM 664 O O . 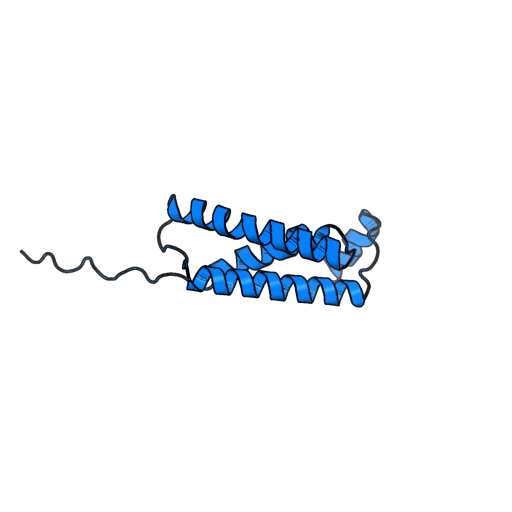ILE A 1 84 ? 1.673 -0.340 -1.938 1.00 91.38 84 ILE A O 1
ATOM 668 N N . VAL A 1 85 ? 2.920 -2.216 -1.934 1.00 93.25 85 VAL A N 1
ATOM 669 C CA . VAL A 1 85 ? 1.873 -3.066 -1.343 1.00 93.25 85 VAL A CA 1
ATOM 670 C C . VAL A 1 85 ? 1.469 -2.580 0.063 1.00 93.25 85 VAL A C 1
ATOM 672 O O . VAL A 1 85 ? 0.283 -2.292 0.250 1.00 93.25 85 VAL A O 1
ATOM 675 N N . PRO A 1 86 ? 2.393 -2.393 1.032 1.00 94.19 86 PRO A N 1
ATOM 676 C CA . PRO A 1 86 ? 2.056 -1.832 2.342 1.00 94.19 86 PRO A CA 1
ATOM 677 C C . PRO A 1 86 ? 1.438 -0.439 2.284 1.00 94.19 86 PRO A C 1
ATOM 679 O O . PRO A 1 86 ? 0.486 -0.171 3.014 1.00 94.19 86 PRO A O 1
ATOM 682 N N . LEU A 1 87 ? 1.946 0.447 1.421 1.00 93.31 87 LEU A N 1
ATOM 683 C CA . LEU A 1 87 ? 1.421 1.808 1.293 1.00 93.31 87 LEU A CA 1
ATOM 684 C C . LEU A 1 87 ? -0.019 1.804 0.775 1.00 93.31 87 LEU A C 1
ATOM 686 O O . LEU A 1 87 ? -0.881 2.470 1.347 1.00 93.31 87 LEU A O 1
ATOM 690 N N . SER A 1 88 ? -0.297 1.018 -0.266 1.00 94.44 88 SER A N 1
ATOM 691 C CA . SER A 1 88 ? -1.652 0.882 -0.806 1.00 94.44 88 SER A CA 1
ATOM 692 C C . SER A 1 88 ? -2.610 0.251 0.213 1.00 94.44 88 SER A C 1
ATOM 694 O O . SER A 1 88 ? -3.735 0.726 0.398 1.00 94.44 88 SER A O 1
ATOM 696 N N . ALA A 1 89 ? -2.152 -0.768 0.948 1.00 94.69 89 ALA A N 1
ATOM 697 C CA . ALA A 1 89 ? -2.924 -1.383 2.027 1.00 94.69 89 ALA A CA 1
ATOM 698 C C . ALA A 1 89 ? -3.234 -0.389 3.149 1.00 94.69 89 ALA A C 1
ATOM 700 O O . ALA A 1 89 ? -4.368 -0.296 3.617 1.00 94.69 89 ALA A O 1
ATOM 701 N N . TRP A 1 90 ? -2.251 0.411 3.550 1.00 94.38 90 TRP A N 1
ATOM 702 C CA . TRP A 1 90 ? -2.438 1.419 4.581 1.00 94.38 90 TRP A CA 1
ATOM 703 C C . TRP A 1 90 ? -3.452 2.488 4.167 1.00 94.38 90 TRP A C 1
ATOM 705 O O . TRP A 1 90 ? -4.409 2.728 4.911 1.00 94.38 90 TRP A O 1
ATOM 715 N N . LEU A 1 91 ? -3.301 3.058 2.966 1.00 92.56 91 LEU A N 1
ATOM 716 C CA . LEU A 1 91 ? -4.203 4.084 2.430 1.00 92.56 91 LEU A CA 1
ATOM 717 C C . LEU A 1 91 ? -5.643 3.571 2.304 1.00 92.56 91 LEU A C 1
ATOM 719 O O . LEU A 1 91 ? -6.577 4.201 2.800 1.00 92.56 91 LEU A O 1
ATOM 723 N N . SER A 1 92 ? -5.823 2.400 1.696 1.00 91.19 92 SER A N 1
ATOM 724 C CA . SER A 1 92 ? -7.146 1.794 1.508 1.00 91.19 92 SER A CA 1
ATOM 725 C C . SER A 1 92 ? -7.811 1.386 2.823 1.00 91.19 92 SER A C 1
ATOM 727 O O . SER A 1 92 ? -9.030 1.500 2.960 1.00 91.19 92 SER A O 1
ATOM 729 N N . SER A 1 93 ? -7.031 0.996 3.838 1.00 89.62 93 SER A N 1
ATOM 730 C CA . SER A 1 93 ? -7.588 0.668 5.151 1.00 89.62 93 SER A CA 1
ATOM 731 C C . SER A 1 93 ? -8.279 1.862 5.816 1.00 89.62 93 SER A C 1
ATOM 733 O O . SER A 1 93 ? -9.158 1.672 6.656 1.00 89.62 93 SER A O 1
ATOM 735 N N . GLY A 1 94 ? -7.904 3.093 5.463 1.00 85.38 94 GLY A N 1
ATOM 736 C CA . GLY A 1 94 ? -8.514 4.310 5.998 1.00 85.38 94 GLY A CA 1
ATOM 737 C C . GLY A 1 94 ? -9.912 4.606 5.452 1.00 85.38 94 GLY A C 1
ATOM 738 O O . GLY A 1 94 ? -10.593 5.460 6.008 1.00 85.38 94 GLY A O 1
ATOM 739 N N . LEU A 1 95 ? -10.352 3.910 4.399 1.00 85.62 95 LEU A N 1
ATOM 740 C CA . LEU A 1 95 ? -11.618 4.201 3.715 1.00 85.62 95 LEU A CA 1
ATOM 741 C C . LEU A 1 95 ? -12.857 3.724 4.486 1.00 85.62 95 LEU A C 1
ATOM 743 O O . LEU A 1 95 ? -13.944 4.252 4.277 1.00 85.62 95 LEU A O 1
ATOM 747 N N . ILE A 1 96 ? -12.705 2.744 5.383 1.00 82.00 96 ILE A N 1
ATOM 748 C CA . ILE A 1 96 ? -13.794 2.242 6.232 1.00 82.00 96 ILE A CA 1
ATOM 749 C C . ILE A 1 96 ? -13.552 2.720 7.666 1.00 82.00 96 ILE A C 1
ATOM 751 O O . ILE A 1 96 ? -12.631 2.266 8.352 1.00 82.00 96 ILE A O 1
ATOM 755 N N . VAL A 1 97 ? -14.398 3.644 8.117 1.00 80.56 97 VAL A N 1
ATOM 756 C CA . VAL A 1 97 ? -14.324 4.276 9.441 1.00 80.56 97 VAL A CA 1
ATOM 757 C C . VAL A 1 97 ? -15.534 3.854 10.270 1.00 80.56 97 VAL A C 1
ATOM 759 O O . VAL A 1 97 ? -16.650 3.799 9.752 1.00 80.56 97 VAL A O 1
ATOM 762 N N . ARG A 1 98 ? -15.336 3.543 11.559 1.00 77.25 98 ARG A N 1
ATOM 763 C CA . ARG A 1 98 ? -16.470 3.350 12.477 1.00 77.25 98 ARG A CA 1
ATOM 764 C C . ARG A 1 98 ? -17.136 4.699 12.730 1.00 77.25 98 ARG A C 1
ATOM 766 O O . ARG A 1 98 ? -16.460 5.662 13.086 1.00 77.25 98 ARG A O 1
ATOM 773 N N . LEU A 1 99 ? -18.457 4.752 12.595 1.00 74.94 99 LEU A N 1
ATOM 774 C CA . LEU A 1 99 ? -19.216 5.939 12.973 1.00 74.94 99 LEU A CA 1
ATOM 775 C C . LEU A 1 99 ? -19.070 6.191 14.486 1.00 74.94 99 LEU A C 1
ATOM 777 O O . LEU A 1 99 ? -19.055 5.226 15.259 1.00 74.94 99 LEU A O 1
ATOM 781 N N . PRO A 1 100 ? -18.966 7.458 14.926 1.00 69.69 100 PRO A N 1
ATOM 782 C CA . PRO A 1 100 ? -19.110 7.794 16.335 1.00 69.69 100 PRO A CA 1
ATOM 783 C C . PRO A 1 100 ? -20.473 7.289 16.821 1.00 69.69 100 PRO A C 1
ATOM 785 O O . PRO A 1 100 ? -21.486 7.555 16.179 1.00 69.69 100 PRO A O 1
ATOM 788 N N . GLN A 1 101 ? -20.521 6.558 17.937 1.00 62.62 101 GLN A N 1
ATOM 789 C CA . GLN A 1 101 ? -21.803 6.300 18.588 1.00 62.62 101 GLN A CA 1
ATOM 790 C C . GLN A 1 101 ? -22.379 7.638 19.071 1.00 62.62 101 GLN A C 1
ATOM 792 O O . GLN A 1 101 ? -21.848 8.242 20.002 1.00 62.62 101 GLN A O 1
ATOM 797 N N . GLU A 1 102 ? -23.488 8.082 18.482 1.00 56.78 102 GLU A N 1
ATOM 798 C CA . GLU A 1 102 ? -24.430 8.969 19.166 1.00 56.78 102 GLU A CA 1
ATOM 799 C C . GLU A 1 102 ? -25.032 8.181 20.341 1.00 56.78 102 GLU A C 1
ATOM 801 O O . GLU A 1 102 ? -26.023 7.475 20.199 1.00 56.78 102 GLU A O 1
ATOM 806 N N . GLY A 1 103 ? -24.367 8.209 21.496 1.00 54.25 103 GLY A N 1
ATOM 807 C CA . GLY A 1 103 ? -24.717 7.355 22.636 1.00 54.25 103 GLY A CA 1
ATOM 808 C C . GLY A 1 103 ? -24.438 7.987 23.994 1.00 54.25 103 GLY A C 1
ATOM 809 O O . GLY A 1 103 ? -24.069 7.290 24.931 1.00 54.25 103 GLY A O 1
ATOM 810 N N . GLY A 1 104 ? -24.576 9.311 24.099 1.00 52.56 104 GLY A N 1
ATOM 811 C CA . GLY A 1 104 ? -24.356 10.064 25.339 1.00 52.56 104 GLY A CA 1
ATOM 812 C C . GLY A 1 104 ? -25.405 11.138 25.611 1.00 52.56 104 GLY A C 1
ATOM 813 O O . GLY A 1 104 ? -25.104 12.114 26.292 1.00 52.56 104 GLY A O 1
ATOM 814 N N . ARG A 1 105 ? -26.621 10.998 25.069 1.00 53.28 105 ARG A N 1
ATOM 815 C CA . ARG A 1 105 ? -27.745 11.894 25.369 1.00 53.28 105 ARG A CA 1
ATOM 816 C C . ARG A 1 105 ? -28.929 11.121 25.939 1.00 53.28 105 ARG A C 1
ATOM 818 O O . ARG A 1 105 ? -30.010 11.159 25.380 1.00 53.28 105 ARG A O 1
ATOM 825 N N . ASP A 1 106 ? -28.700 10.446 27.061 1.00 53.25 106 ASP A N 1
ATOM 826 C CA . ASP A 1 106 ? -29.733 10.306 28.088 1.00 53.25 106 ASP A CA 1
ATOM 827 C C . ASP A 1 106 ? -29.094 10.089 29.468 1.00 53.25 106 ASP A C 1
ATOM 829 O O . ASP A 1 106 ? -28.877 8.976 29.940 1.00 53.25 106 ASP A O 1
ATOM 833 N N . ARG A 1 107 ? -28.719 11.195 30.110 1.00 51.41 107 ARG A N 1
ATOM 834 C CA . ARG A 1 107 ? -28.855 11.304 31.564 1.00 51.41 107 ARG A CA 1
ATOM 835 C C . ARG A 1 107 ? -29.770 12.483 31.830 1.00 51.41 107 ARG A C 1
ATOM 837 O O . ARG A 1 107 ? -29.333 13.556 32.241 1.00 51.41 107 ARG A O 1
ATOM 844 N N . GLY A 1 108 ? -31.041 12.297 31.491 1.00 63.69 108 GLY A N 1
ATOM 845 C CA . GLY A 1 108 ? -32.097 12.948 32.238 1.00 63.69 108 GLY A CA 1
ATOM 846 C C . GLY A 1 108 ? -32.156 12.358 33.649 1.00 63.69 108 GLY A C 1
ATOM 847 O O . GLY A 1 108 ? -32.314 11.150 33.792 1.00 63.69 108 GLY A O 1
ATOM 848 N N . ARG A 1 109 ? -32.123 13.262 34.636 1.00 49.12 109 ARG A N 1
ATOM 849 C CA . ARG A 1 109 ? -32.385 13.084 36.078 1.00 49.12 109 ARG A CA 1
ATOM 850 C C . ARG A 1 109 ? -31.209 12.638 36.940 1.00 49.12 109 ARG A C 1
ATOM 852 O O . ARG A 1 109 ? -30.725 11.499 36.790 1.00 49.12 109 ARG A O 1
#

Sequence (109 aa):
MFLFYTVGHYLTGWPFPTPLDLLRIASAVLVGGGMGLAFSRFWPLPPQPGFERIFRIFFLLLPALVLGYGLQLLFSANQALSLIVPLSA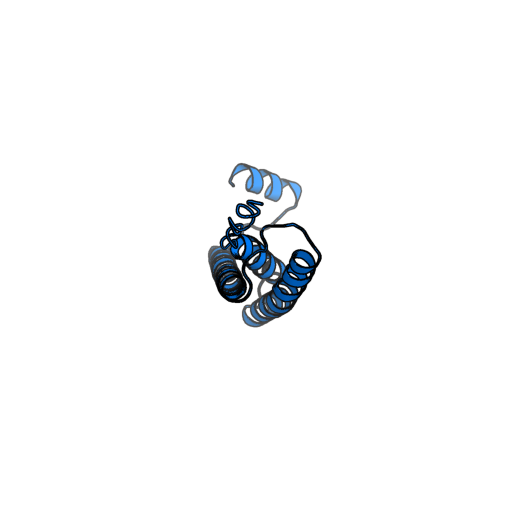WLSSGLIVRLPQEGGRDRGR

pLDDT: mean 82.5, std 12.11, range [49.12, 95.75]

Organism: NCBI:txid2026184